Protein AF-A0A4P9XD27-F1 (afdb_monomer)

Radius of gyration: 18.31 Å; Cα contacts (8 Å, |Δi|>4): 34; chains: 1; bounding box: 37×53×40 Å

InterPro domains:
  IPR006939 SNF5/SMARCB1/INI1 [PF04855] (2-77)

Sequence (92 aa):
LELTDQFEWDLACKRNHPERFAERLCHDLRLPPEFVTAIAHAIREQLHMYAKSLLLLDHRFDGAPFDHEELAACFLPPLVPCATAVRSLEQS

Secondary structure (DSSP, 8-state):
----------SS-TT--HHHHHHHHHHHTT--THHHHHHHHHHHHHHHHHHHHHHHTT--TT-PPPS-HHHHTTSPPP---S----SSS---

Foldseek 3Di:
DDDDDDDDDDLPDPPDQQLVVLVVVCVVVVHDPVRSVVRSVVVVVVSVVLVVVCVVQVHDPPPPDDPDVVNVVVDDDPPDPPPPPPDDPPDD

Mean predicted aligned error: 9.48 Å

pLDDT: mean 80.96, std 14.59, range [45.62,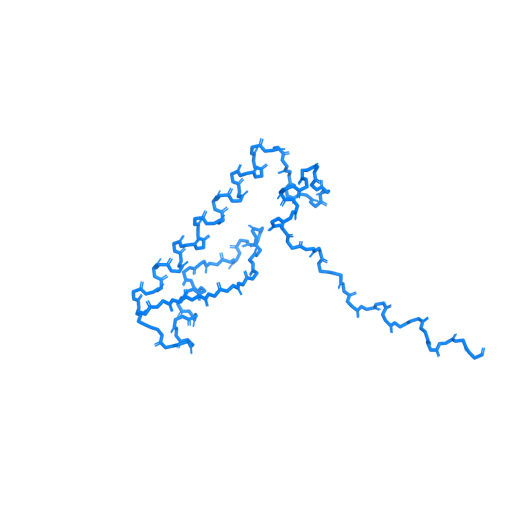 95.75]

Nearest PDB structures (foldseek):
  6l9j-assembly1_A  TM=8.627E-01  e=8.962E-06  Saccharomyces cerevisiae S288C
  6l9j-assembly3_G  TM=8.422E-01  e=5.980E-06  Saccharomyces cerevisiae S288C
  6l9j-assembly4_J  TM=8.462E-01  e=1.644E-05  Saccharomyces cerevisiae S288C
  6l9j-assembly2_D  TM=8.343E-01  e=2.013E-05  Saccharomyces cerevisiae S288C
  6kag-assembly1_A  TM=6.911E-01  e=1.507E-03  Homo sapiens

Organism: NCBI:txid1555241

Solvent-accessible surface area (backbone atoms only — not comparable to full-atom values): 6170 Å² total; per-residue (Å²): 139,86,90,86,85,88,80,90,78,72,88,84,48,86,85,66,49,50,55,67,49,22,50,50,52,28,61,76,71,69,48,62,73,73,51,25,58,53,48,21,46,54,48,52,51,52,52,48,52,54,54,48,53,34,58,75,67,73,55,65,98,77,77,65,82,67,94,46,65,75,60,45,73,77,49,80,78,80,86,72,75,90,74,78,86,78,81,83,84,84,78,129

Structure (mmCIF, N/CA/C/O backbone):
data_AF-A0A4P9XD27-F1
#
_entry.id   AF-A0A4P9XD27-F1
#
loop_
_atom_site.group_PDB
_atom_site.id
_atom_site.type_symbol
_atom_site.label_atom_id
_atom_site.label_alt_id
_atom_site.label_comp_id
_atom_site.label_asym_id
_atom_site.label_entity_id
_atom_site.label_seq_id
_atom_site.pdbx_PDB_ins_code
_atom_site.Cartn_x
_atom_site.Cartn_y
_atom_site.Cartn_z
_atom_site.occupancy
_atom_site.B_iso_or_equiv
_atom_site.auth_seq_id
_atom_site.auth_comp_id
_atom_site.auth_asym_id
_atom_site.auth_atom_id
_atom_site.pdbx_PDB_model_num
ATOM 1 N N . LEU A 1 1 ? -1.536 2.094 22.383 1.00 62.59 1 LEU A N 1
ATOM 2 C CA . LEU A 1 1 ? -1.537 0.961 21.436 1.00 62.59 1 LEU A CA 1
ATOM 3 C C . LEU A 1 1 ? -0.912 1.477 20.162 1.00 62.59 1 LEU A C 1
ATOM 5 O O . LEU A 1 1 ? -1.406 2.461 19.630 1.00 62.59 1 LEU A O 1
ATOM 9 N N . GLU A 1 2 ? 0.199 0.884 19.762 1.00 81.69 2 GLU A N 1
ATOM 10 C CA . GLU A 1 2 ? 0.902 1.194 18.520 1.00 81.69 2 GLU A CA 1
ATOM 11 C C . GLU A 1 2 ? 0.785 -0.043 17.626 1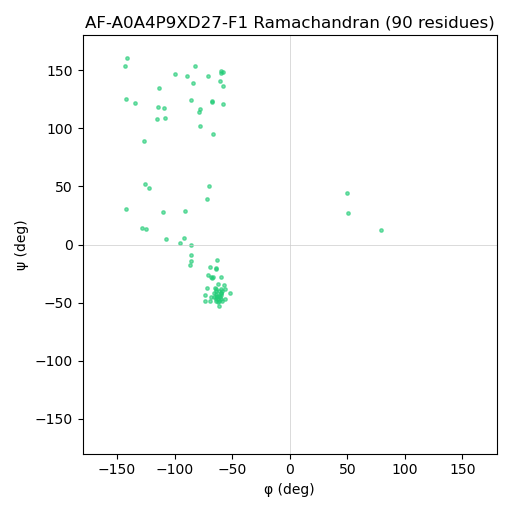.00 81.69 2 GLU A C 1
ATOM 13 O O . GLU A 1 2 ? 0.904 -1.164 18.125 1.00 81.69 2 GLU A O 1
ATOM 18 N N . LEU A 1 3 ? 0.461 0.157 16.348 1.00 84.19 3 LEU A N 1
ATOM 19 C CA . LEU A 1 3 ? 0.408 -0.902 15.344 1.00 84.19 3 LEU A CA 1
ATOM 20 C C . LEU A 1 3 ? 1.585 -0.693 14.396 1.00 84.19 3 LEU A C 1
ATOM 22 O O . LEU A 1 3 ? 1.627 0.315 13.693 1.00 84.19 3 LEU A O 1
ATOM 26 N N . THR A 1 4 ? 2.494 -1.662 14.360 1.00 89.62 4 THR A N 1
ATOM 27 C CA . THR A 1 4 ? 3.614 -1.695 13.418 1.00 89.62 4 THR A CA 1
ATOM 28 C C . THR A 1 4 ? 3.420 -2.892 12.502 1.00 89.62 4 THR A C 1
ATOM 30 O O . THR A 1 4 ? 3.382 -4.026 12.975 1.00 89.62 4 THR A O 1
ATOM 33 N N . ASP A 1 5 ? 3.279 -2.635 11.206 1.00 90.31 5 ASP A N 1
ATOM 34 C CA . ASP A 1 5 ? 3.075 -3.655 10.178 1.00 90.31 5 ASP A CA 1
ATOM 35 C C . ASP A 1 5 ? 3.826 -3.248 8.898 1.00 90.31 5 ASP A C 1
ATOM 37 O O . ASP A 1 5 ? 4.059 -2.058 8.663 1.00 90.31 5 ASP A O 1
ATOM 41 N N . GLN A 1 6 ? 4.215 -4.228 8.084 1.00 91.81 6 GLN A N 1
ATOM 42 C CA . GLN A 1 6 ? 4.881 -4.032 6.801 1.00 91.81 6 GLN A CA 1
ATOM 43 C C . GLN A 1 6 ? 4.367 -5.062 5.793 1.00 91.81 6 GLN A C 1
ATOM 45 O O . GLN A 1 6 ? 4.459 -6.268 6.010 1.00 91.81 6 GLN A O 1
ATOM 50 N N . PHE A 1 7 ? 3.874 -4.576 4.656 1.00 91.94 7 PHE A N 1
ATOM 51 C CA . PHE A 1 7 ? 3.367 -5.406 3.568 1.00 91.94 7 PHE A CA 1
ATOM 52 C C . PHE A 1 7 ? 3.756 -4.832 2.207 1.00 91.94 7 PHE A C 1
ATOM 54 O O . PHE A 1 7 ? 4.072 -3.651 2.063 1.00 91.94 7 PHE A O 1
ATOM 61 N N . GLU A 1 8 ? 3.710 -5.694 1.199 1.00 91.81 8 GLU A N 1
ATOM 62 C CA . GLU A 1 8 ? 3.974 -5.338 -0.189 1.00 91.81 8 GLU A CA 1
ATOM 63 C C . GLU A 1 8 ? 2.705 -4.778 -0.842 1.00 91.81 8 GLU A C 1
ATOM 65 O O . GLU A 1 8 ? 1.604 -5.298 -0.638 1.00 91.81 8 GLU A O 1
ATOM 70 N N . TRP A 1 9 ? 2.846 -3.722 -1.646 1.00 91.31 9 TRP A N 1
ATOM 71 C CA . TRP A 1 9 ? 1.721 -3.121 -2.356 1.00 91.31 9 TRP A CA 1
ATOM 72 C C . TRP A 1 9 ? 2.062 -2.828 -3.814 1.00 91.31 9 TRP A C 1
ATOM 74 O O . TRP A 1 9 ? 2.965 -2.050 -4.114 1.00 91.31 9 TRP A O 1
ATOM 84 N N . ASP A 1 10 ? 1.283 -3.406 -4.728 1.00 88.31 10 ASP A N 1
ATOM 85 C CA . ASP A 1 10 ? 1.390 -3.111 -6.155 1.00 88.31 10 ASP A CA 1
ATOM 86 C C . ASP A 1 10 ? 0.702 -1.774 -6.485 1.00 88.31 10 ASP A C 1
ATOM 88 O O . ASP A 1 10 ? -0.524 -1.638 -6.381 1.00 88.31 10 ASP A O 1
ATOM 92 N N . LEU A 1 11 ? 1.511 -0.792 -6.893 1.00 84.19 11 LEU A N 1
ATOM 93 C CA . LEU A 1 11 ? 1.094 0.546 -7.325 1.00 84.19 11 LEU A CA 1
ATOM 94 C C . LEU A 1 11 ? 0.304 0.540 -8.646 1.00 84.19 11 LEU A C 1
ATOM 96 O O . LEU A 1 11 ? -0.527 1.423 -8.860 1.00 84.19 11 LEU A O 1
ATOM 100 N N . ALA A 1 12 ? 0.543 -0.430 -9.534 1.00 82.25 12 ALA A N 1
ATOM 101 C CA . ALA A 1 12 ? -0.080 -0.493 -10.857 1.00 82.25 12 ALA A CA 1
ATOM 102 C C . ALA A 1 12 ? -1.445 -1.211 -10.843 1.00 82.25 12 ALA A C 1
ATOM 104 O O . ALA A 1 12 ? -2.258 -1.052 -11.764 1.00 82.25 12 ALA A O 1
ATOM 105 N N . CYS A 1 13 ? -1.741 -1.983 -9.794 1.00 85.50 13 CYS A N 1
ATOM 106 C CA . CYS A 1 13 ? -2.981 -2.743 -9.695 1.00 85.50 13 CYS A CA 1
ATOM 107 C C . CYS A 1 13 ? -4.180 -1.859 -9.303 1.00 85.50 13 CYS A C 1
ATOM 109 O O . CYS A 1 13 ? -4.442 -1.583 -8.132 1.00 85.50 13 CYS A O 1
ATOM 111 N N . LYS A 1 14 ? -5.017 -1.510 -10.289 1.00 82.69 14 LYS A N 1
ATOM 112 C CA . LYS A 1 14 ? -6.262 -0.734 -10.084 1.00 82.69 14 LYS A CA 1
ATOM 113 C C . LYS A 1 14 ? -7.325 -1.428 -9.222 1.00 82.69 14 LYS A C 1
ATOM 115 O O . LYS A 1 14 ? -8.310 -0.799 -8.850 1.00 82.69 14 LYS A O 1
ATOM 120 N N . ARG A 1 15 ? -7.173 -2.729 -8.957 1.00 87.75 15 ARG A N 1
ATOM 121 C CA . ARG A 1 15 ? -8.094 -3.510 -8.114 1.00 87.75 15 ARG A CA 1
ATOM 122 C C . ARG A 1 15 ? -7.743 -3.422 -6.627 1.00 8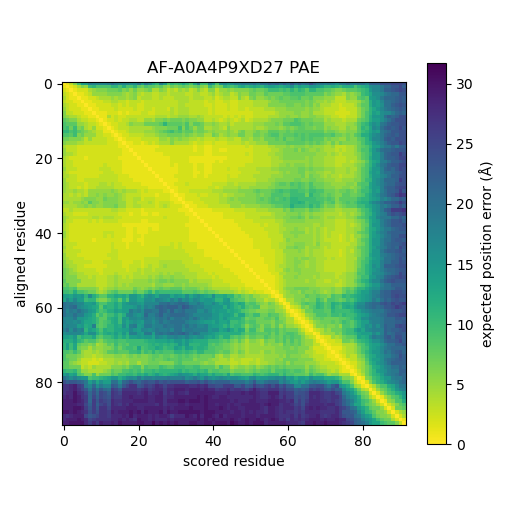7.75 15 ARG A C 1
ATOM 124 O O . ARG A 1 15 ? -8.518 -3.905 -5.801 1.00 87.75 15 ARG A O 1
ATOM 131 N N . ASN A 1 16 ? -6.595 -2.835 -6.291 1.00 89.75 16 ASN A N 1
ATOM 132 C CA . ASN A 1 16 ? -6.166 -2.663 -4.914 1.00 89.75 16 ASN A CA 1
ATOM 133 C C . ASN A 1 16 ? -6.917 -1.477 -4.292 1.00 89.75 16 ASN A C 1
ATOM 135 O O . ASN A 1 16 ? -6.786 -0.337 -4.732 1.00 89.75 16 ASN A O 1
ATOM 139 N N . HIS A 1 17 ? -7.716 -1.759 -3.263 1.00 93.62 17 HIS A N 1
ATOM 140 C CA . HIS A 1 17 ? -8.508 -0.763 -2.541 1.00 93.62 17 HIS A CA 1
ATOM 141 C C . HIS A 1 17 ? -8.017 -0.671 -1.086 1.00 93.62 17 HIS A C 1
ATOM 143 O O . HIS A 1 17 ? -8.282 -1.606 -0.321 1.00 93.62 17 HIS A O 1
ATOM 149 N N . PRO A 1 18 ? -7.328 0.419 -0.693 1.00 94.56 18 PRO A N 1
ATOM 150 C CA . PRO A 1 18 ? -6.792 0.610 0.658 1.00 94.56 18 PRO A CA 1
ATOM 151 C C . PRO A 1 18 ? -7.828 0.412 1.764 1.00 94.56 18 PRO A C 1
ATOM 153 O O . PRO A 1 18 ? -7.557 -0.266 2.748 1.00 94.56 18 PRO A O 1
ATOM 156 N N . GLU A 1 19 ? -9.043 0.926 1.574 1.00 95.19 19 GLU A N 1
ATOM 157 C CA . GLU A 1 19 ? -10.135 0.829 2.545 1.00 95.19 19 GLU A CA 1
ATOM 158 C C . GLU A 1 19 ? -10.562 -0.627 2.755 1.00 95.19 19 GLU A C 1
ATOM 160 O O . GLU A 1 19 ? -10.665 -1.101 3.882 1.00 95.19 19 GLU A O 1
ATOM 165 N N . ARG A 1 20 ? -10.721 -1.382 1.662 1.00 95.06 20 ARG A N 1
ATOM 166 C CA . ARG A 1 20 ? -11.102 -2.802 1.718 1.00 95.06 20 ARG A CA 1
ATOM 167 C C . ARG A 1 20 ? -10.006 -3.684 2.306 1.00 95.06 20 ARG A C 1
ATOM 169 O O . ARG A 1 20 ? -10.311 -4.773 2.791 1.00 95.06 20 ARG A O 1
ATOM 176 N N . PHE A 1 21 ? -8.745 -3.288 2.166 1.00 95.19 21 PHE A N 1
ATOM 177 C CA . PHE A 1 21 ? -7.623 -3.968 2.805 1.00 95.19 21 PHE A CA 1
ATOM 178 C C . PHE A 1 21 ? -7.599 -3.660 4.306 1.00 95.19 21 PHE A C 1
ATOM 180 O O . PHE A 1 21 ? -7.583 -4.588 5.108 1.00 95.19 21 PHE A O 1
ATOM 187 N N . ALA A 1 22 ? -7.709 -2.383 4.683 1.00 95.69 22 ALA A N 1
ATOM 188 C CA . ALA A 1 22 ? -7.721 -1.939 6.073 1.00 95.69 22 ALA A CA 1
ATOM 189 C C . ALA A 1 22 ? -8.884 -2.543 6.881 1.00 95.69 22 ALA A C 1
ATOM 191 O O . ALA A 1 22 ? -8.674 -2.998 8.000 1.00 95.69 22 ALA A O 1
ATOM 192 N N . GLU A 1 23 ? -10.089 -2.619 6.303 1.00 95.56 23 GLU A N 1
ATOM 193 C CA . GLU A 1 23 ? -11.246 -3.286 6.922 1.00 95.56 23 GLU A CA 1
ATOM 194 C C . GLU A 1 23 ? -10.945 -4.748 7.274 1.00 95.56 23 GLU A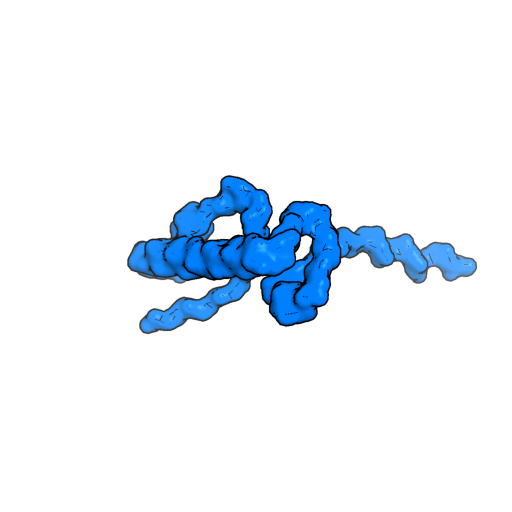 C 1
ATOM 196 O O . GLU A 1 23 ? -11.238 -5.199 8.382 1.00 95.56 23 GLU A O 1
ATOM 201 N N . ARG A 1 24 ? -10.343 -5.487 6.334 1.00 95.38 24 ARG A N 1
ATOM 202 C CA . ARG A 1 24 ? -9.987 -6.897 6.525 1.00 95.38 24 ARG A CA 1
ATOM 203 C C . ARG A 1 24 ? -8.867 -7.060 7.547 1.00 95.38 24 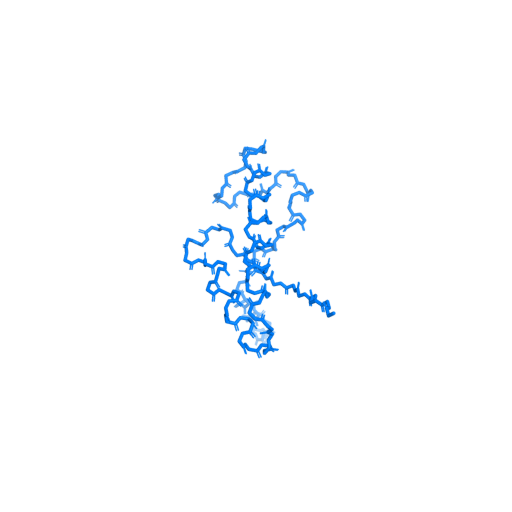ARG A C 1
ATOM 205 O O . ARG A 1 24 ? -9.007 -7.864 8.459 1.00 95.38 24 ARG A O 1
ATOM 212 N N . LEU A 1 25 ? -7.822 -6.240 7.461 1.00 94.31 25 LEU A N 1
ATOM 213 C CA . LEU A 1 25 ? -6.709 -6.264 8.408 1.00 94.31 25 LEU A CA 1
ATOM 214 C C . LEU A 1 25 ? -7.181 -5.985 9.844 1.00 94.31 25 LEU A C 1
ATOM 216 O O . LEU A 1 25 ? -6.847 -6.729 10.765 1.00 94.31 25 LEU A O 1
ATOM 220 N N . CYS A 1 26 ? -8.013 -4.959 10.043 1.00 94.31 26 CYS A N 1
ATOM 221 C CA . CYS A 1 26 ? -8.582 -4.664 11.357 1.00 94.31 26 CYS A CA 1
ATOM 222 C C . CYS A 1 26 ? -9.501 -5.780 11.859 1.00 94.31 26 CYS A C 1
ATOM 224 O O . CYS A 1 26 ? -9.478 -6.086 13.050 1.00 94.31 26 CYS A O 1
ATOM 226 N N . HIS A 1 27 ? -10.291 -6.397 10.977 1.00 94.25 27 HIS A N 1
ATOM 227 C CA . HIS A 1 27 ? -11.135 -7.531 11.340 1.00 94.25 27 HIS A CA 1
ATOM 228 C C . HIS A 1 27 ? -10.302 -8.728 11.827 1.00 94.25 27 HIS A C 1
ATOM 230 O O . HIS A 1 27 ? -10.596 -9.295 12.882 1.00 94.25 27 HIS A O 1
ATOM 236 N N . ASP A 1 28 ? -9.242 -9.074 11.099 1.00 94.44 28 ASP A N 1
ATOM 237 C CA . ASP A 1 28 ? -8.422 -10.257 11.368 1.00 94.44 28 ASP A CA 1
ATOM 238 C C . ASP A 1 28 ? -7.554 -10.084 12.623 1.00 94.44 28 ASP A C 1
ATOM 240 O O . ASP A 1 28 ? -7.433 -11.005 13.432 1.00 94.44 28 ASP A O 1
ATOM 244 N N . LEU A 1 29 ? -7.032 -8.874 12.846 1.00 92.69 29 LEU A N 1
ATOM 245 C CA . LEU A 1 29 ? -6.256 -8.516 14.038 1.00 92.69 29 LEU A CA 1
ATOM 246 C C . LEU A 1 29 ? -7.127 -8.081 15.232 1.00 92.69 29 LEU A C 1
ATOM 248 O O . LEU A 1 29 ? -6.599 -7.764 16.298 1.00 92.69 29 LEU A O 1
ATOM 252 N N . ARG A 1 30 ? -8.458 -8.061 15.066 1.00 92.19 30 ARG A N 1
ATOM 253 C CA . ARG A 1 30 ? -9.446 -7.556 16.039 1.00 92.19 30 ARG A CA 1
ATOM 254 C C . ARG A 1 30 ? -9.110 -6.164 16.585 1.00 92.19 30 ARG A C 1
ATOM 256 O O . ARG A 1 30 ? -9.213 -5.905 17.785 1.00 92.19 30 ARG A O 1
ATOM 263 N N . LEU A 1 31 ? -8.720 -5.266 15.687 1.00 91.88 31 LEU A N 1
ATOM 264 C CA . LEU A 1 31 ? -8.420 -3.877 16.011 1.00 91.88 31 LEU A CA 1
ATOM 265 C C . LEU A 1 31 ? -9.697 -3.024 16.070 1.00 91.88 31 LEU A C 1
ATOM 267 O O . LEU A 1 31 ? -10.678 -3.327 15.385 1.00 91.88 31 LEU A O 1
ATOM 271 N N . PRO A 1 32 ? -9.685 -1.926 16.845 1.00 91.25 32 PRO A N 1
ATOM 272 C CA . PRO A 1 32 ? -10.764 -0.949 16.833 1.00 91.25 32 PRO A CA 1
ATOM 273 C C . PRO A 1 32 ? -10.996 -0.351 15.434 1.00 91.25 32 PRO A C 1
ATOM 275 O O . PRO A 1 32 ? -10.041 -0.170 14.672 1.00 91.25 32 PRO A O 1
ATOM 278 N N . PRO A 1 33 ? -12.242 0.021 15.092 1.00 87.81 33 PRO A N 1
ATOM 279 C CA . PRO A 1 33 ? -12.584 0.546 13.770 1.00 87.81 33 PRO A CA 1
ATOM 280 C C . PRO A 1 33 ? -11.889 1.876 13.449 1.00 87.81 33 PRO A C 1
ATOM 282 O O . PRO A 1 33 ? -11.738 2.210 12.275 1.00 87.81 33 PRO A O 1
ATOM 285 N N . GLU A 1 34 ? -11.410 2.619 14.455 1.00 91.00 34 GLU A N 1
ATOM 286 C CA . GLU A 1 34 ? -10.631 3.844 14.231 1.00 91.00 34 GLU A CA 1
ATOM 287 C C . GLU A 1 34 ? -9.341 3.586 13.428 1.00 91.00 34 GLU A C 1
ATOM 289 O O . GLU A 1 34 ? -8.892 4.457 12.679 1.00 91.00 34 GLU A O 1
ATOM 294 N N . PHE A 1 35 ? -8.774 2.376 13.524 1.00 92.88 35 PHE A N 1
ATOM 295 C CA . PHE A 1 35 ? -7.568 1.995 12.787 1.00 92.88 35 PHE A CA 1
ATOM 296 C C . PHE A 1 35 ? -7.822 1.828 11.287 1.00 92.88 35 PHE A C 1
ATOM 298 O O . PHE A 1 35 ? -6.904 2.057 10.504 1.00 92.88 35 PHE A O 1
ATOM 305 N N . VAL A 1 36 ? -9.051 1.510 10.859 1.00 94.44 36 VAL A N 1
ATOM 306 C CA . VAL A 1 36 ? -9.375 1.320 9.433 1.00 94.44 36 VAL A CA 1
ATOM 307 C C . VAL A 1 36 ? -9.061 2.590 8.645 1.00 94.44 36 VAL A C 1
ATOM 309 O O . VAL A 1 36 ? -8.362 2.550 7.633 1.00 94.44 36 VAL A O 1
ATOM 312 N N . THR A 1 37 ? -9.529 3.738 9.140 1.00 95.19 37 THR A N 1
ATOM 313 C CA . THR A 1 37 ? -9.305 5.036 8.494 1.00 95.19 37 THR A CA 1
ATOM 314 C C . THR A 1 37 ? -7.828 5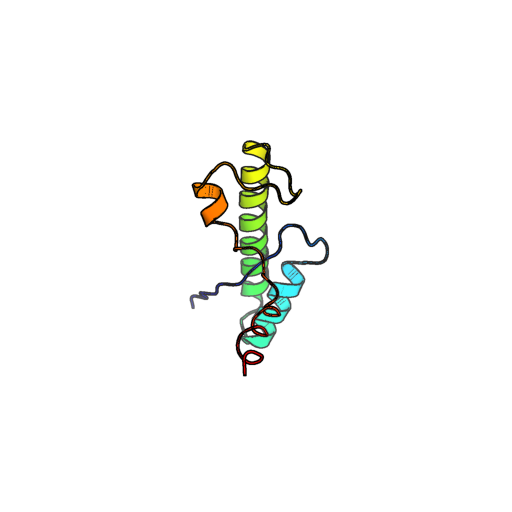.416 8.508 1.00 95.19 37 THR A C 1
ATOM 316 O O . THR A 1 37 ? -7.319 5.891 7.494 1.00 95.19 37 THR A O 1
ATOM 319 N N . ALA A 1 38 ? -7.134 5.179 9.627 1.00 94.06 38 ALA A N 1
ATOM 320 C CA . ALA A 1 38 ? -5.713 5.485 9.763 1.00 94.06 38 ALA A CA 1
ATOM 321 C C . ALA A 1 38 ? -4.853 4.650 8.797 1.00 94.06 38 ALA A C 1
ATOM 323 O O . ALA A 1 38 ? -4.044 5.212 8.063 1.00 94.06 38 ALA A O 1
ATOM 324 N N . ILE A 1 39 ? -5.084 3.336 8.720 1.00 94.75 39 ILE A N 1
ATOM 325 C CA . ILE A 1 39 ? -4.368 2.421 7.817 1.00 94.75 39 ILE A CA 1
ATOM 326 C C . ILE A 1 39 ? -4.661 2.778 6.356 1.00 94.75 39 ILE A C 1
ATOM 328 O O . ILE A 1 39 ? -3.739 2.941 5.558 1.00 94.75 39 ILE A O 1
ATOM 332 N N . ALA A 1 40 ? -5.934 2.968 5.994 1.00 95.75 40 ALA A N 1
ATOM 333 C CA . ALA A 1 40 ? -6.307 3.335 4.628 1.00 95.75 40 ALA A CA 1
ATOM 334 C C . ALA A 1 40 ? -5.726 4.697 4.211 1.00 95.75 40 ALA A C 1
ATOM 336 O O . ALA A 1 40 ? -5.402 4.911 3.042 1.00 95.75 40 ALA A O 1
ATOM 337 N N . HIS A 1 41 ? -5.612 5.643 5.145 1.00 95.19 41 HIS A N 1
ATOM 338 C CA . HIS A 1 41 ? -4.958 6.923 4.897 1.00 95.19 41 HIS A CA 1
ATOM 339 C C . HIS A 1 41 ? -3.445 6.763 4.704 1.00 95.19 41 HIS A C 1
ATOM 341 O O . HIS A 1 41 ? -2.933 7.223 3.687 1.00 95.19 41 HIS A O 1
ATOM 347 N N . ALA A 1 42 ? -2.765 6.040 5.598 1.00 94.88 42 ALA A N 1
ATOM 348 C CA . ALA A 1 4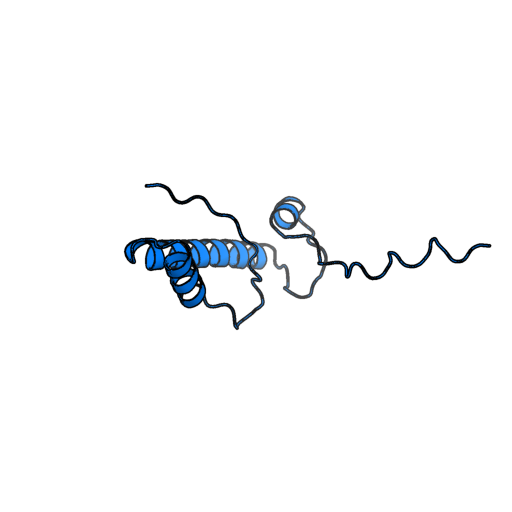2 ? -1.325 5.794 5.519 1.00 94.88 42 ALA A CA 1
ATOM 349 C C . ALA A 1 42 ? -0.918 5.096 4.210 1.00 94.88 42 ALA A C 1
ATOM 351 O O . ALA A 1 42 ? 0.079 5.465 3.592 1.00 94.88 42 ALA A O 1
ATOM 352 N N . ILE A 1 43 ? -1.717 4.129 3.741 1.00 94.75 43 ILE A N 1
ATOM 353 C CA . ILE A 1 43 ? -1.501 3.486 2.438 1.00 94.75 43 ILE A CA 1
ATOM 354 C C . ILE A 1 43 ? -1.598 4.527 1.319 1.00 94.75 43 ILE A C 1
ATOM 356 O O . ILE A 1 43 ? -0.676 4.659 0.522 1.00 94.75 43 ILE A O 1
ATOM 360 N N . ARG A 1 44 ? -2.689 5.302 1.255 1.00 94.56 44 ARG A N 1
ATOM 361 C CA . ARG A 1 44 ? -2.895 6.304 0.190 1.00 94.56 44 ARG A CA 1
ATOM 362 C C . ARG A 1 44 ? -1.804 7.368 0.163 1.00 94.56 44 ARG A C 1
ATOM 364 O O . ARG A 1 44 ? -1.400 7.776 -0.923 1.00 94.56 44 ARG A O 1
ATOM 371 N N . GLU A 1 45 ? -1.338 7.801 1.328 1.00 95.44 45 GLU A N 1
ATOM 372 C CA . GLU A 1 45 ? -0.249 8.767 1.446 1.00 95.44 45 GLU A CA 1
ATOM 373 C C . GLU A 1 45 ? 1.051 8.212 0.855 1.00 95.44 45 GLU A C 1
ATOM 375 O O . GLU A 1 45 ? 1.649 8.854 -0.010 1.00 95.44 45 GLU A O 1
ATOM 380 N N . GLN A 1 46 ? 1.436 6.987 1.224 1.00 92.69 46 GLN A N 1
ATOM 381 C CA . GLN A 1 46 ? 2.615 6.329 0.657 1.00 92.69 46 GLN A CA 1
ATOM 382 C C . GLN A 1 46 ? 2.485 6.137 -0.860 1.00 92.69 46 GLN A C 1
ATOM 384 O O . GLN A 1 46 ? 3.403 6.489 -1.600 1.00 92.69 46 GLN A O 1
ATOM 389 N N . LEU A 1 47 ? 1.330 5.668 -1.352 1.00 91.50 47 LEU A N 1
ATOM 390 C CA . LEU A 1 47 ? 1.093 5.519 -2.795 1.00 91.50 47 LEU A CA 1
ATOM 391 C C . LEU A 1 47 ? 1.213 6.852 -3.537 1.00 91.50 47 LEU A C 1
ATOM 393 O O . LEU A 1 47 ? 1.799 6.909 -4.617 1.00 91.50 47 LEU A O 1
ATOM 397 N N . HIS A 1 48 ? 0.673 7.926 -2.959 1.00 90.81 48 HIS A N 1
ATOM 398 C CA . HIS A 1 48 ? 0.767 9.259 -3.537 1.00 90.81 48 HIS A CA 1
ATOM 399 C C . HIS A 1 48 ? 2.217 9.750 -3.591 1.00 90.81 48 HIS A C 1
ATOM 401 O O . HIS A 1 48 ? 2.634 10.290 -4.617 1.00 90.81 48 HIS A O 1
ATOM 407 N N . MET A 1 49 ? 2.995 9.533 -2.525 1.00 90.44 49 MET A N 1
ATOM 408 C CA . MET A 1 49 ? 4.411 9.897 -2.495 1.00 90.44 49 MET A CA 1
ATOM 409 C C . MET A 1 49 ? 5.210 9.149 -3.565 1.00 90.44 49 MET A C 1
ATOM 411 O O . MET A 1 49 ? 5.900 9.794 -4.351 1.00 90.44 49 MET A O 1
ATOM 415 N N . TYR A 1 50 ? 5.054 7.826 -3.676 1.00 87.88 50 TYR A N 1
ATOM 416 C CA . TYR A 1 50 ? 5.749 7.045 -4.704 1.00 87.88 50 TYR A CA 1
ATOM 417 C C . TYR A 1 50 ? 5.333 7.439 -6.124 1.00 87.88 50 TYR A C 1
ATOM 419 O O . TYR A 1 50 ? 6.193 7.649 -6.977 1.00 87.88 50 TYR A O 1
ATOM 427 N N . ALA A 1 51 ? 4.034 7.616 -6.381 1.00 86.94 51 ALA A N 1
ATOM 428 C CA . ALA A 1 51 ? 3.545 8.043 -7.691 1.00 86.94 51 ALA A CA 1
ATOM 429 C C . ALA A 1 51 ? 4.086 9.426 -8.091 1.00 86.94 51 ALA A C 1
ATOM 431 O O . ALA A 1 51 ? 4.451 9.642 -9.247 1.00 86.94 51 ALA A O 1
ATOM 432 N N . LYS A 1 52 ? 4.170 10.358 -7.136 1.00 87.19 52 LYS A N 1
ATOM 433 C CA . LYS A 1 52 ? 4.747 11.685 -7.361 1.00 87.19 52 LYS A CA 1
ATOM 434 C C . LYS A 1 52 ? 6.244 11.603 -7.656 1.00 87.19 52 LYS A C 1
ATOM 436 O O . LYS A 1 52 ? 6.692 12.252 -8.594 1.00 87.19 52 LYS A O 1
ATOM 441 N N . SER A 1 53 ? 7.002 10.811 -6.898 1.00 86.12 53 SER A N 1
ATOM 442 C CA . SER A 1 53 ? 8.439 10.618 -7.131 1.00 86.12 53 SER A CA 1
ATOM 443 C C . SER A 1 53 ? 8.720 10.035 -8.515 1.00 86.12 53 SER A C 1
ATOM 445 O O . SER A 1 53 ? 9.585 10.542 -9.220 1.00 86.12 53 SER A O 1
ATOM 447 N N . LEU A 1 54 ? 7.941 9.039 -8.948 1.00 82.56 54 LEU A N 1
ATOM 448 C CA . LEU A 1 54 ? 8.054 8.465 -10.293 1.00 82.56 54 LEU A CA 1
ATOM 449 C C . LEU A 1 54 ? 7.785 9.499 -11.391 1.00 82.56 54 LEU A C 1
ATOM 451 O O . LEU A 1 54 ? 8.544 9.589 -12.352 1.00 82.56 54 LEU A O 1
ATOM 455 N N . LEU A 1 55 ? 6.738 10.313 -11.218 1.00 83.94 55 LEU A N 1
ATOM 456 C CA . LEU A 1 55 ? 6.393 11.372 -12.166 1.00 83.94 55 LEU A CA 1
ATOM 457 C C . LEU A 1 55 ? 7.486 12.447 -12.259 1.00 83.94 55 LEU A C 1
ATOM 459 O O . LEU A 1 55 ? 7.773 12.933 -13.347 1.00 83.94 55 LEU A O 1
ATOM 463 N N . LEU A 1 56 ? 8.093 12.826 -11.129 1.00 85.12 56 LEU A N 1
ATOM 464 C CA . LEU A 1 56 ? 9.166 13.826 -11.088 1.00 85.12 56 LEU A CA 1
ATOM 465 C C . LEU A 1 56 ? 10.450 13.350 -11.775 1.00 85.12 56 LEU A C 1
ATOM 467 O O . LEU A 1 56 ? 11.208 14.177 -12.275 1.00 85.12 56 LEU A O 1
ATOM 471 N N . LEU A 1 57 ? 10.680 12.039 -11.801 1.00 80.88 57 LEU A N 1
ATOM 472 C CA . LEU A 1 57 ? 11.838 11.412 -12.436 1.00 80.88 57 LEU A CA 1
ATOM 473 C C . LEU A 1 57 ? 11.576 11.013 -13.899 1.00 80.88 57 LEU A C 1
ATOM 475 O O . LEU A 1 57 ? 12.422 10.365 -14.506 1.00 80.88 57 LEU A O 1
ATOM 479 N N . ASP A 1 58 ? 10.410 11.378 -14.450 1.00 74.94 58 ASP A N 1
ATOM 480 C CA . ASP A 1 58 ? 9.926 10.987 -15.786 1.00 74.94 58 ASP A CA 1
ATOM 481 C C . ASP A 1 58 ? 9.990 9.467 -16.040 1.00 74.94 58 ASP A C 1
ATOM 483 O O . ASP A 1 58 ? 10.108 8.991 -17.170 1.00 74.94 58 ASP A O 1
ATOM 487 N N . HIS A 1 59 ? 9.902 8.675 -14.966 1.00 72.44 59 HIS A N 1
ATOM 488 C CA . HIS A 1 59 ? 9.984 7.228 -15.056 1.00 72.44 59 HIS A CA 1
ATOM 489 C C . HIS A 1 59 ? 8.602 6.645 -15.354 1.00 72.44 59 HIS A C 1
ATOM 491 O O . HIS A 1 59 ? 7.621 6.887 -14.640 1.00 72.44 59 HIS A O 1
ATOM 497 N N . ARG A 1 60 ? 8.509 5.863 -16.432 1.00 65.12 60 ARG A N 1
ATOM 498 C CA . ARG A 1 60 ? 7.257 5.242 -16.875 1.00 65.12 60 ARG A CA 1
ATOM 499 C C . ARG A 1 60 ? 7.099 3.883 -16.196 1.00 65.12 60 ARG A C 1
ATOM 501 O O . ARG A 1 60 ? 8.058 3.156 -16.002 1.00 65.12 60 ARG A O 1
ATOM 508 N N . PHE A 1 61 ? 5.863 3.509 -15.868 1.00 63.44 61 PHE A N 1
ATOM 509 C CA . PHE A 1 61 ? 5.512 2.176 -15.347 1.00 63.44 61 PHE A CA 1
ATOM 510 C C . PHE A 1 61 ? 5.602 1.077 -16.431 1.00 63.44 61 PHE A C 1
ATOM 512 O O . PHE A 1 61 ? 4.726 0.221 -16.533 1.00 63.44 61 PHE A O 1
ATOM 519 N N . ASP A 1 62 ? 6.602 1.133 -17.307 1.00 66.19 62 ASP A N 1
ATOM 520 C CA . ASP A 1 62 ? 6.790 0.204 -18.425 1.00 66.19 62 ASP A CA 1
ATOM 521 C C . ASP A 1 62 ? 7.749 -0.950 -18.095 1.00 66.19 62 ASP A C 1
ATOM 523 O O . ASP A 1 62 ? 7.974 -1.823 -18.933 1.00 66.19 62 ASP A O 1
ATOM 527 N N . GLY A 1 63 ? 8.261 -0.995 -16.862 1.00 63.00 63 GLY A N 1
ATOM 528 C CA . GLY A 1 63 ? 9.207 -2.016 -16.417 1.00 63.00 63 GLY A CA 1
ATOM 529 C C . GLY A 1 63 ? 10.639 -1.749 -16.875 1.00 63.00 63 GLY A C 1
ATOM 530 O O . GLY A 1 63 ? 11.476 -2.647 -16.774 1.00 63.00 63 GLY A O 1
ATOM 531 N N . ALA A 1 64 ? 10.931 -0.543 -17.374 1.00 67.25 64 ALA A N 1
ATOM 532 C CA . ALA A 1 64 ? 12.301 -0.101 -17.568 1.00 67.25 64 ALA A CA 1
ATOM 533 C C . ALA A 1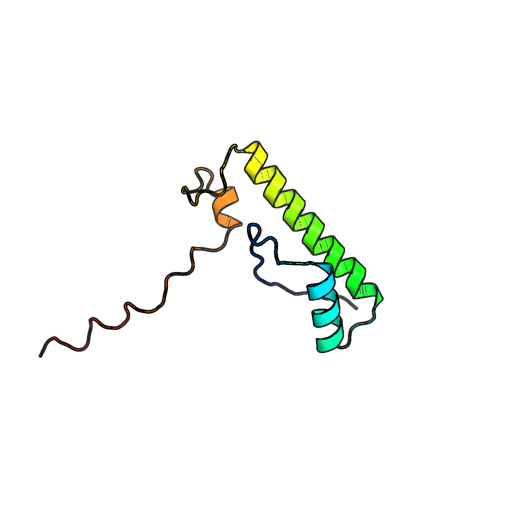 64 ? 13.064 -0.102 -16.227 1.00 67.25 64 ALA A C 1
ATOM 535 O O . ALA A 1 64 ? 12.472 0.135 -15.171 1.00 67.25 64 ALA A O 1
ATOM 536 N N . PRO A 1 65 ? 14.378 -0.379 -16.237 1.00 66.88 65 PRO A N 1
ATOM 537 C CA . PRO A 1 65 ? 15.194 -0.255 -15.039 1.00 66.88 65 PRO A CA 1
ATOM 538 C C . PRO A 1 65 ? 15.171 1.192 -14.536 1.00 66.88 65 PRO A C 1
ATOM 540 O O . PRO A 1 65 ? 15.206 2.139 -15.321 1.00 66.88 65 PRO A O 1
ATOM 543 N N . PHE A 1 66 ? 15.107 1.363 -13.218 1.00 69.06 66 PHE A N 1
ATOM 544 C CA . PHE A 1 66 ? 15.219 2.677 -12.599 1.00 69.06 66 PHE A CA 1
ATOM 545 C C . PHE A 1 66 ? 16.642 3.211 -12.789 1.00 69.06 66 PHE A C 1
ATOM 547 O O . PHE A 1 66 ? 17.597 2.580 -12.343 1.00 69.06 66 PHE A O 1
ATOM 554 N N . ASP A 1 67 ? 16.785 4.394 -13.385 1.00 68.19 67 ASP A N 1
ATOM 555 C CA . ASP A 1 67 ? 18.094 5.055 -13.512 1.00 68.19 67 ASP A CA 1
ATOM 556 C C . ASP A 1 67 ? 18.634 5.553 -12.157 1.00 68.19 67 ASP A C 1
ATOM 558 O O . ASP A 1 67 ? 19.823 5.826 -12.011 1.00 68.19 67 ASP A O 1
ATOM 562 N N . HIS A 1 68 ? 17.753 5.698 -11.162 1.00 72.75 68 HIS A N 1
ATOM 563 C CA . HIS A 1 68 ? 18.061 6.277 -9.856 1.00 72.75 68 HIS A CA 1
ATOM 564 C C . HIS A 1 68 ? 18.061 5.182 -8.781 1.00 72.75 68 HIS A C 1
ATOM 566 O O . HIS A 1 68 ? 17.003 4.680 -8.397 1.00 72.75 68 HIS A O 1
ATOM 572 N N . GLU A 1 69 ? 19.247 4.840 -8.273 1.00 72.38 69 GLU A N 1
ATOM 573 C CA . GLU A 1 69 ? 19.467 3.776 -7.278 1.00 72.38 69 GLU A CA 1
ATOM 574 C C . GLU A 1 69 ? 18.658 3.981 -5.982 1.00 72.38 69 GLU A C 1
ATOM 576 O O . GLU A 1 69 ? 18.126 3.025 -5.421 1.00 72.38 69 GLU A O 1
ATOM 581 N N . GLU A 1 70 ? 18.472 5.233 -5.554 1.00 73.12 70 GLU A N 1
ATOM 582 C CA . GLU A 1 70 ? 17.669 5.579 -4.371 1.00 73.12 70 GLU A CA 1
ATOM 583 C C . GLU A 1 70 ? 16.186 5.238 -4.544 1.00 73.12 70 GLU A C 1
ATOM 585 O O . GLU A 1 70 ? 15.541 4.772 -3.608 1.00 73.12 70 GLU A O 1
ATOM 590 N N . LEU A 1 71 ? 15.646 5.435 -5.751 1.00 75.31 71 LEU A N 1
ATOM 591 C CA . LEU A 1 71 ? 14.271 5.065 -6.057 1.00 75.31 71 LEU A CA 1
ATOM 592 C C . LEU A 1 71 ? 14.158 3.544 -6.175 1.00 75.31 71 LEU A C 1
ATOM 594 O O . LEU A 1 71 ? 13.241 2.964 -5.604 1.00 75.31 71 LEU A O 1
ATOM 598 N N . ALA A 1 72 ? 15.116 2.899 -6.852 1.00 76.31 72 ALA A N 1
ATOM 599 C CA . ALA A 1 72 ? 15.165 1.447 -7.006 1.00 76.31 72 ALA A CA 1
ATOM 600 C C . ALA A 1 72 ? 15.156 0.719 -5.652 1.00 76.31 72 ALA A C 1
ATOM 602 O O . ALA A 1 72 ? 14.475 -0.292 -5.511 1.00 76.31 72 ALA A O 1
ATOM 603 N N . ALA A 1 73 ? 15.848 1.262 -4.645 1.00 80.00 73 ALA A N 1
ATOM 604 C CA . ALA A 1 73 ? 15.885 0.712 -3.291 1.00 80.00 73 ALA A CA 1
ATOM 605 C C . ALA A 1 73 ? 14.522 0.732 -2.574 1.00 80.00 73 ALA A C 1
ATOM 607 O O . ALA A 1 73 ? 14.315 -0.033 -1.632 1.00 80.00 73 ALA A O 1
ATOM 608 N N . CYS A 1 74 ? 13.587 1.586 -3.003 1.00 81.62 74 CYS A N 1
ATOM 609 C CA . CYS A 1 74 ? 12.226 1.618 -2.472 1.00 81.62 74 CYS A CA 1
ATOM 610 C C . CYS A 1 74 ? 11.277 0.619 -3.150 1.00 81.62 74 CYS A C 1
ATOM 612 O O . CYS A 1 74 ? 10.184 0.383 -2.634 1.00 81.62 74 CYS A O 1
ATOM 614 N N . PHE A 1 75 ? 11.657 0.052 -4.300 1.00 83.31 75 PHE A N 1
ATOM 615 C CA . PHE A 1 75 ? 10.853 -0.936 -5.012 1.00 83.31 75 PHE A CA 1
ATOM 616 C C . PHE A 1 75 ? 11.343 -2.351 -4.730 1.00 83.31 75 PHE A C 1
ATOM 618 O O . PHE A 1 75 ? 12.529 -2.621 -4.555 1.00 83.31 75 PHE A O 1
ATOM 625 N N . LEU A 1 76 ? 10.392 -3.279 -4.702 1.00 84.50 76 LEU A N 1
ATOM 626 C CA . LEU A 1 76 ? 10.695 -4.692 -4.545 1.00 84.50 76 LEU A CA 1
ATOM 627 C C . LEU A 1 76 ? 11.358 -5.227 -5.821 1.00 84.50 76 LEU A C 1
ATOM 629 O O . LEU A 1 76 ? 10.992 -4.805 -6.925 1.00 84.50 76 LEU A O 1
ATOM 633 N N . PRO A 1 77 ? 12.303 -6.177 -5.701 1.00 81.06 77 PRO A N 1
ATOM 634 C CA . PRO A 1 77 ? 12.847 -6.854 -6.865 1.00 81.06 77 PRO A CA 1
ATOM 635 C C . PRO A 1 77 ? 11.722 -7.575 -7.625 1.00 81.06 77 PRO A C 1
ATOM 637 O O . PRO A 1 77 ? 10.751 -8.032 -7.012 1.00 81.06 77 PRO A O 1
ATOM 640 N N . PRO A 1 78 ? 11.834 -7.718 -8.956 1.00 77.50 78 PRO A N 1
ATOM 641 C CA . PRO A 1 78 ? 10.846 -8.452 -9.727 1.00 77.50 78 PRO A CA 1
ATOM 642 C C . PRO A 1 78 ? 10.722 -9.884 -9.202 1.00 77.50 78 PRO A C 1
ATOM 644 O O . PRO A 1 78 ? 11.720 -10.560 -8.937 1.00 77.50 78 PRO A O 1
ATOM 647 N N . LEU A 1 79 ? 9.480 -10.353 -9.077 1.00 72.75 79 LEU A N 1
ATOM 648 C CA . LEU A 1 79 ? 9.181 -11.717 -8.660 1.00 72.75 79 LEU A CA 1
ATOM 649 C C . LEU A 1 79 ? 9.665 -12.684 -9.748 1.00 72.75 79 LEU A C 1
ATOM 651 O O . LEU A 1 79 ? 8.968 -12.937 -10.730 1.00 72.75 79 LEU A O 1
ATOM 655 N N . VAL A 1 80 ? 10.876 -13.218 -9.599 1.00 73.88 80 VAL A N 1
ATOM 656 C CA . VAL A 1 80 ? 11.358 -14.317 -10.438 1.00 73.88 80 VAL A CA 1
ATOM 657 C C . VAL A 1 80 ? 10.535 -15.563 -10.108 1.00 73.88 80 VAL A C 1
ATOM 659 O O . VAL A 1 80 ? 10.524 -15.992 -8.951 1.00 73.88 80 VAL A O 1
ATOM 662 N N . PRO A 1 81 ? 9.854 -16.190 -11.085 1.00 57.53 81 PRO A N 1
ATOM 663 C CA . PRO A 1 81 ? 9.256 -17.493 -10.859 1.00 57.53 81 PRO A CA 1
ATOM 664 C C . PRO A 1 81 ? 10.367 -18.457 -10.437 1.00 57.53 81 PRO A C 1
ATOM 666 O O . PRO A 1 81 ? 11.321 -18.675 -11.185 1.00 57.53 81 PRO A O 1
ATOM 669 N N . CYS A 1 82 ? 10.249 -19.049 -9.248 1.00 51.97 82 CYS A N 1
ATOM 670 C CA . CYS A 1 82 ? 11.140 -20.098 -8.744 1.00 51.97 82 CYS A CA 1
ATOM 671 C C . CYS A 1 82 ? 10.936 -21.424 -9.517 1.00 51.97 82 CYS A C 1
ATOM 673 O O . CYS A 1 82 ? 10.700 -22.479 -8.941 1.00 51.97 82 CYS A O 1
ATOM 675 N N . ALA A 1 83 ? 10.963 -21.377 -10.851 1.00 53.81 83 ALA A N 1
ATOM 676 C CA . ALA A 1 83 ? 10.770 -22.519 -11.742 1.00 53.81 83 ALA A CA 1
ATOM 677 C C . ALA A 1 83 ? 12.072 -22.963 -12.433 1.00 53.81 83 ALA A C 1
ATOM 679 O O . ALA A 1 83 ? 12.056 -23.898 -13.229 1.00 53.81 83 ALA A O 1
ATOM 680 N N . THR A 1 84 ? 13.215 -22.356 -12.100 1.00 52.59 84 THR A N 1
ATOM 681 C CA . THR A 1 84 ? 14.530 -22.761 -12.632 1.00 52.59 84 THR A CA 1
ATOM 682 C C . THR A 1 84 ? 15.416 -23.421 -11.573 1.00 52.59 84 THR A C 1
ATOM 684 O O . THR A 1 84 ? 16.635 -23.395 -11.677 1.00 52.59 84 THR A O 1
ATOM 687 N N . ALA A 1 85 ? 14.816 -24.069 -10.570 1.00 49.12 85 ALA A N 1
ATOM 688 C CA . ALA A 1 85 ? 15.499 -25.029 -9.695 1.00 49.12 85 ALA A CA 1
ATOM 689 C C . ALA A 1 85 ? 15.396 -26.474 -10.235 1.00 49.12 85 ALA A C 1
ATOM 691 O O . ALA A 1 85 ? 15.400 -27.435 -9.473 1.00 49.12 85 ALA A O 1
ATOM 692 N N . VAL A 1 86 ? 15.287 -26.643 -11.561 1.00 54.62 86 VAL A N 1
ATOM 693 C CA . VAL A 1 86 ? 15.202 -27.954 -12.231 1.00 54.62 86 VAL A CA 1
ATOM 694 C C . VAL A 1 86 ? 16.284 -28.074 -13.309 1.00 54.62 86 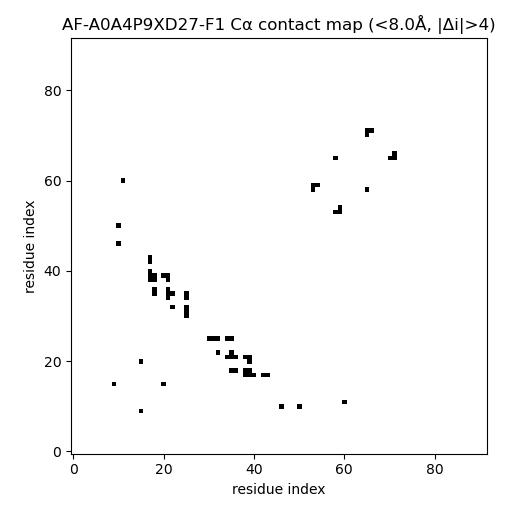VAL A C 1
ATOM 696 O O . VAL A 1 86 ? 15.995 -28.326 -14.470 1.00 54.62 86 VAL A O 1
ATOM 699 N N . ARG A 1 87 ? 17.554 -27.821 -12.966 1.00 52.78 87 ARG A N 1
ATOM 700 C CA . ARG A 1 87 ? 18.705 -28.151 -13.840 1.00 52.78 87 ARG A CA 1
ATOM 701 C C . ARG A 1 87 ? 19.942 -28.659 -13.085 1.00 52.78 87 ARG A C 1
ATOM 703 O O . ARG A 1 87 ? 21.060 -28.469 -13.550 1.00 52.78 87 ARG A O 1
ATOM 710 N N . SER A 1 88 ? 19.766 -29.339 -11.949 1.00 50.56 88 SER A N 1
ATOM 711 C CA . SER A 1 88 ? 20.903 -29.965 -11.242 1.00 50.56 88 SER A CA 1
ATOM 712 C C . SER A 1 88 ? 20.735 -31.444 -10.890 1.00 50.56 88 SER A C 1
ATOM 714 O O . SER A 1 88 ? 21.556 -31.955 -10.142 1.00 50.56 88 SER A O 1
ATOM 716 N N . LEU A 1 89 ? 19.752 -32.164 -11.450 1.00 54.41 89 LEU A N 1
ATOM 717 C CA . LEU A 1 89 ? 19.628 -33.621 -11.245 1.00 54.41 89 LEU A CA 1
ATOM 718 C C . LEU A 1 89 ? 19.593 -34.464 -12.536 1.00 54.41 89 LEU A C 1
ATOM 720 O O . LEU A 1 89 ? 19.311 -35.652 -12.465 1.00 54.41 89 LEU A O 1
ATOM 724 N N . GLU A 1 90 ? 19.942 -33.901 -13.699 1.00 50.28 90 GLU A N 1
ATOM 725 C CA . GLU A 1 90 ? 20.069 -34.668 -14.957 1.00 50.28 90 GLU A CA 1
ATOM 726 C C . GLU A 1 90 ? 21.465 -34.550 -15.591 1.00 50.28 90 GLU A C 1
ATOM 728 O O . GLU A 1 90 ? 21.609 -34.289 -16.781 1.00 50.28 90 GLU A O 1
ATOM 733 N N . GLN A 1 91 ? 22.518 -34.744 -14.797 1.00 45.62 91 GLN A N 1
ATOM 734 C CA . GLN A 1 91 ? 23.801 -35.221 -15.323 1.00 45.62 91 GLN A CA 1
ATOM 735 C C . GLN A 1 91 ? 24.206 -36.449 -14.507 1.00 45.62 91 GLN A C 1
ATOM 737 O O . GLN A 1 91 ? 24.793 -36.337 -13.432 1.00 45.62 91 GLN A O 1
ATOM 742 N N . SER A 1 92 ? 23.746 -37.603 -15.004 1.00 46.22 92 SER A N 1
ATOM 743 C CA . SER A 1 92 ? 24.365 -38.916 -14.775 1.00 46.22 92 SER A CA 1
ATOM 744 C C . SER A 1 92 ? 25.734 -38.992 -15.441 1.00 46.22 92 SER A C 1
ATOM 746 O O . SER A 1 92 ? 25.931 -38.264 -16.442 1.00 46.22 92 SER A O 1
#